Protein AF-A0AAV9U1E9-F1 (afdb_monomer)

Radius of gyration: 16.29 Å; Cα contacts (8 Å, |Δi|>4): 109; chains: 1; bounding box: 41×32×43 Å

Mean predicted aligned error: 5.58 Å

Secondary structure (DSSP, 8-state):
-PPP--------HHHHHHHH-TT--HHHHHHHHHHH-----EETTEEP-GGG-TT--B-EEEEEEEPPSSTTSPPEEEEEEEEGGGTTTSTTB--SHHHHHS---

pLDDT: mean 87.94, std 8.57, range [47.78, 95.06]

Sequence (105 aa):
MQSEIIGNNVILTDALHKALGPSSSEDRILNFIKHNLTWMILSDNEPVDIKSLKTLKIACISTEISLPVCNDQLPERGRDTYHLEATAGKPGGATFDCDLRRPHK

Foldseek 3Di:
DDDDQDDDDDDCQVVLCVVPNNDDDPVVSLVCLLPPPDDFDDDVNHTDQLVVVQLQEDWDKDWDWADDPDPPDDIDTHDIDTDQSSQPPPRRYDDDPCCRVPRDD

InterPro domains:
  IPR041640 Tyrosinase, C-terminal [PF18132] (4-59)

Organism: NCBI:txid3140254

Structure (mmCIF, N/CA/C/O backbone):
data_AF-A0AAV9U1E9-F1
#
_entry.id   AF-A0AAV9U1E9-F1
#
loop_
_atom_site.group_PDB
_atom_site.id
_atom_site.type_symbol
_atom_site.label_atom_id
_atom_site.label_alt_id
_atom_site.label_comp_id
_atom_site.label_asym_id
_atom_site.label_entity_id
_atom_site.label_seq_id
_atom_site.pdbx_PDB_ins_code
_atom_site.Cartn_x
_atom_site.Cartn_y
_atom_site.Cartn_z
_atom_site.occupancy
_atom_site.B_iso_or_equiv
_atom_site.auth_seq_id
_atom_site.auth_comp_id
_atom_site.auth_asym_id
_atom_site.auth_atom_id
_atom_site.pdbx_PDB_model_num
ATOM 1 N N . MET A 1 1 ? -3.800 -18.574 23.102 1.00 47.78 1 MET A N 1
ATOM 2 C CA . MET A 1 1 ? -4.207 -18.282 21.711 1.00 47.78 1 MET A CA 1
ATOM 3 C C . MET A 1 1 ? -3.225 -17.281 21.129 1.00 47.78 1 MET A C 1
ATOM 5 O O . MET A 1 1 ? -3.154 -16.164 21.631 1.00 47.78 1 MET A O 1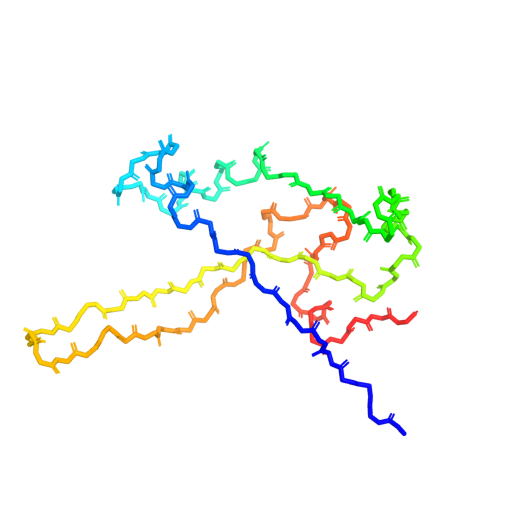
ATOM 9 N N . GLN A 1 2 ? -2.421 -17.687 20.147 1.00 52.53 2 GLN A N 1
ATOM 10 C CA . GLN A 1 2 ? -1.577 -16.763 19.384 1.00 52.53 2 GLN A CA 1
ATOM 11 C C . GLN A 1 2 ? -2.504 -15.953 18.470 1.00 52.53 2 GLN A C 1
ATOM 13 O O . GLN A 1 2 ? -3.345 -16.530 17.792 1.00 52.53 2 GLN A O 1
ATOM 18 N N . SER A 1 3 ? -2.442 -14.624 18.540 1.00 64.06 3 SER A N 1
ATOM 19 C CA . SER A 1 3 ? -3.212 -13.767 17.634 1.00 64.06 3 SER A CA 1
ATOM 20 C C . SER A 1 3 ? -2.479 -13.734 16.294 1.00 64.06 3 SER A C 1
ATOM 22 O O . SER A 1 3 ? -1.332 -13.295 16.251 1.00 64.06 3 SER A O 1
ATOM 24 N N . GLU A 1 4 ? -3.106 -14.247 15.240 1.00 77.00 4 GLU A N 1
ATOM 25 C CA . GLU A 1 4 ? -2.570 -14.218 13.878 1.00 77.00 4 GLU A CA 1
ATOM 26 C C . GLU A 1 4 ? -2.944 -12.892 13.203 1.00 77.00 4 GLU A C 1
ATOM 28 O O . GLU A 1 4 ? -4.075 -12.418 13.334 1.00 77.00 4 GLU A O 1
ATOM 33 N N . ILE A 1 5 ? -1.984 -12.270 12.517 1.00 81.44 5 ILE A N 1
ATOM 34 C CA . ILE A 1 5 ? -2.237 -11.078 11.704 1.00 81.44 5 ILE A CA 1
ATOM 35 C C . ILE A 1 5 ? -2.637 -11.562 10.316 1.00 81.44 5 ILE A C 1
ATOM 37 O O . ILE A 1 5 ? -1.824 -12.152 9.608 1.00 81.44 5 ILE A O 1
ATOM 41 N N . ILE A 1 6 ? -3.882 -11.296 9.932 1.00 85.50 6 ILE A N 1
ATOM 42 C CA . ILE A 1 6 ? -4.377 -11.579 8.586 1.00 85.50 6 ILE A CA 1
ATOM 43 C C . ILE A 1 6 ? -4.075 -10.359 7.716 1.00 85.50 6 ILE A C 1
ATOM 45 O O . ILE A 1 6 ? -4.577 -9.266 7.978 1.00 85.50 6 ILE A O 1
ATOM 49 N N . GLY A 1 7 ? -3.243 -10.547 6.693 1.00 85.69 7 GLY A N 1
ATOM 50 C CA . GLY A 1 7 ? -2.921 -9.525 5.700 1.00 85.69 7 GLY A CA 1
ATOM 51 C C . GLY A 1 7 ? -3.622 -9.795 4.372 1.00 85.69 7 GLY A C 1
ATOM 52 O O . GLY A 1 7 ? -3.759 -10.946 3.962 1.00 85.69 7 GLY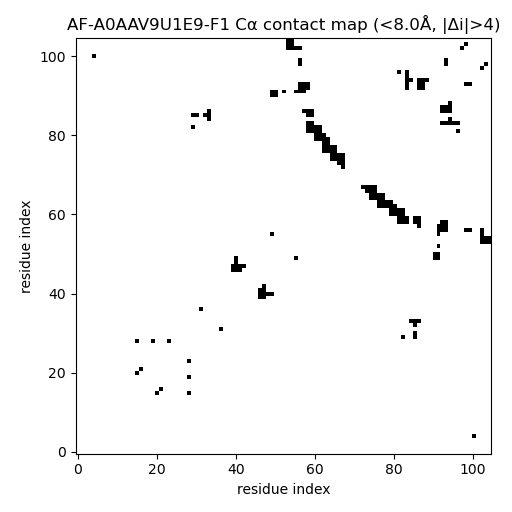 A O 1
ATOM 53 N N . ASN A 1 8 ? -4.041 -8.734 3.685 1.00 89.50 8 ASN A N 1
ATOM 54 C CA . ASN A 1 8 ? -4.536 -8.811 2.315 1.00 89.50 8 ASN A CA 1
ATOM 55 C C . ASN A 1 8 ? -3.995 -7.625 1.508 1.00 89.50 8 ASN A C 1
ATOM 57 O O . ASN A 1 8 ? -3.837 -6.532 2.053 1.00 89.50 8 ASN A O 1
ATOM 61 N N . ASN A 1 9 ? -3.710 -7.847 0.226 1.00 90.44 9 ASN A N 1
ATOM 62 C CA . ASN A 1 9 ? -3.061 -6.873 -0.646 1.00 90.44 9 ASN A CA 1
ATOM 63 C C . ASN A 1 9 ? -3.971 -6.516 -1.820 1.00 90.44 9 ASN A C 1
ATOM 65 O O . ASN A 1 9 ? -4.512 -7.393 -2.490 1.00 90.44 9 ASN A O 1
ATOM 69 N N . VAL A 1 10 ? -4.072 -5.220 -2.112 1.00 92.50 10 VAL A N 1
ATOM 70 C CA . VAL A 1 10 ? -4.702 -4.712 -3.335 1.00 92.50 10 VAL A CA 1
ATOM 71 C C . VAL A 1 10 ? -3.597 -4.234 -4.266 1.00 92.50 10 VAL A C 1
ATOM 73 O O . VAL A 1 10 ? -2.841 -3.326 -3.924 1.00 92.50 10 VAL A O 1
ATOM 76 N N . ILE A 1 11 ? -3.486 -4.855 -5.440 1.00 94.19 11 ILE A N 1
ATOM 77 C CA . ILE A 1 11 ? -2.444 -4.524 -6.414 1.00 94.19 11 ILE A CA 1
ATOM 78 C C . ILE A 1 11 ? -2.857 -3.282 -7.205 1.00 94.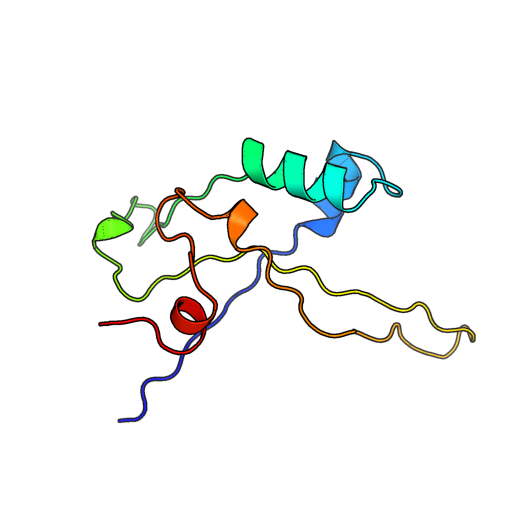19 11 ILE A C 1
ATOM 80 O O . ILE A 1 11 ? -3.898 -3.270 -7.858 1.00 94.19 11 ILE A O 1
ATOM 84 N N . LEU A 1 12 ? -2.026 -2.238 -7.154 1.00 93.50 12 LEU A N 1
ATOM 85 C CA . LEU A 1 12 ? -2.302 -0.948 -7.798 1.00 93.50 12 LEU A CA 1
ATOM 86 C C . LEU A 1 12 ? -1.589 -0.762 -9.146 1.00 93.50 12 LEU A C 1
ATOM 88 O O . LEU A 1 12 ? -1.851 0.230 -9.821 1.00 93.50 12 LEU A O 1
ATOM 92 N N . THR A 1 13 ? -0.708 -1.683 -9.549 1.00 92.44 13 THR A N 1
ATOM 93 C CA . THR A 1 13 ? 0.198 -1.526 -10.702 1.00 92.44 13 THR A CA 1
ATOM 94 C C . THR A 1 13 ? -0.519 -1.085 -11.978 1.00 92.44 13 THR A C 1
ATOM 96 O O . THR A 1 13 ? -0.182 -0.046 -12.541 1.00 92.44 13 THR A O 1
ATOM 99 N N . ASP A 1 14 ? -1.564 -1.801 -12.397 1.00 93.31 14 ASP A N 1
ATOM 100 C CA . ASP A 1 14 ? -2.278 -1.481 -13.640 1.00 93.31 14 ASP A CA 1
ATOM 101 C C . ASP A 1 14 ? -3.041 -0.155 -13.554 1.00 93.31 14 ASP A C 1
ATOM 103 O O . ASP A 1 14 ? -3.071 0.625 -14.510 1.00 93.31 14 ASP A O 1
ATOM 107 N N . ALA A 1 15 ? -3.626 0.138 -12.389 1.00 92.88 15 ALA A N 1
ATOM 108 C CA . ALA A 1 15 ? -4.317 1.400 -12.152 1.00 92.88 15 ALA A CA 1
ATOM 109 C C . ALA A 1 15 ? -3.342 2.588 -12.213 1.00 92.88 15 ALA A C 1
ATOM 111 O O . ALA A 1 15 ? -3.651 3.611 -12.827 1.00 92.88 15 ALA A O 1
ATOM 112 N N . LEU A 1 16 ? -2.147 2.437 -11.638 1.00 94.12 16 LEU A N 1
ATOM 113 C CA . LEU A 1 16 ? -1.087 3.445 -11.673 1.00 94.12 16 LEU A CA 1
ATOM 114 C C . LEU A 1 16 ? -0.517 3.614 -13.082 1.00 94.12 16 LEU A C 1
ATOM 116 O O . LEU A 1 16 ? -0.360 4.748 -13.531 1.00 94.12 16 LEU A O 1
ATOM 120 N N . HIS A 1 17 ? -0.289 2.523 -13.819 1.00 93.81 17 HIS A N 1
ATOM 121 C CA . HIS A 1 17 ? 0.130 2.582 -15.223 1.00 93.81 17 HIS A CA 1
ATOM 122 C C . HIS A 1 17 ? -0.892 3.309 -16.094 1.00 93.81 17 HIS A C 1
ATOM 124 O O . HIS A 1 17 ? -0.514 4.137 -16.921 1.00 93.81 17 HIS A O 1
ATOM 130 N N . LYS A 1 18 ? -2.189 3.059 -15.888 1.00 94.75 18 LYS A N 1
ATOM 131 C CA . LYS A 1 18 ? -3.254 3.756 -16.616 1.00 94.75 18 LYS A CA 1
ATOM 132 C C . LYS A 1 18 ? -3.320 5.247 -16.270 1.00 94.75 18 LYS A C 1
ATOM 134 O O . LYS A 1 18 ? -3.595 6.055 -17.151 1.00 94.75 18 LYS A O 1
ATOM 139 N N . ALA A 1 19 ? -3.091 5.610 -15.008 1.00 93.50 19 ALA A N 1
ATOM 140 C CA . ALA A 1 19 ? -3.190 6.993 -14.542 1.00 93.50 19 ALA A CA 1
ATOM 141 C C . ALA A 1 19 ? -1.947 7.842 -14.861 1.00 93.50 19 ALA A C 1
ATOM 143 O O . ALA A 1 19 ? -2.073 9.031 -15.152 1.00 93.50 19 ALA A O 1
ATOM 144 N N . LEU A 1 20 ? -0.750 7.256 -14.786 1.00 94.62 20 LEU A N 1
ATOM 145 C CA . LEU A 1 20 ? 0.521 7.986 -14.833 1.00 94.62 20 LEU A CA 1
ATOM 146 C C . LEU A 1 20 ? 1.427 7.583 -16.007 1.00 94.62 20 LEU A C 1
ATOM 148 O O . LEU A 1 20 ? 2.357 8.321 -16.337 1.00 94.62 20 LEU A O 1
ATOM 152 N N . GLY A 1 21 ? 1.158 6.445 -16.647 1.00 92.56 21 GLY A N 1
ATOM 153 C CA . GLY A 1 21 ? 2.023 5.819 -17.646 1.00 92.56 21 GLY A CA 1
ATOM 154 C C . GLY A 1 21 ? 3.031 4.824 -17.038 1.00 92.56 21 GLY A C 1
ATOM 155 O O . GLY A 1 21 ? 3.287 4.861 -15.832 1.00 92.56 21 GLY A O 1
ATOM 156 N N . PRO A 1 22 ? 3.631 3.947 -17.866 1.00 85.00 22 PRO A N 1
ATOM 157 C CA . PRO A 1 22 ? 4.442 2.802 -17.422 1.00 85.00 22 PRO A CA 1
ATOM 158 C C . PRO A 1 22 ? 5.842 3.151 -16.888 1.00 85.00 22 PRO A C 1
ATOM 160 O O . PRO A 1 22 ? 6.514 2.291 -16.335 1.00 85.00 22 PRO A O 1
ATOM 163 N N . SER A 1 23 ? 6.309 4.391 -17.056 1.00 83.75 23 SER A N 1
ATOM 164 C CA . SER A 1 23 ? 7.677 4.807 -16.691 1.00 83.75 23 SER A CA 1
ATOM 165 C C . SER A 1 23 ? 7.684 5.998 -15.732 1.00 83.75 23 SER A C 1
ATOM 167 O O . SER A 1 23 ? 8.528 6.887 -15.825 1.00 83.75 23 SER A O 1
ATOM 169 N N . SER A 1 24 ? 6.694 6.058 -14.840 1.00 89.62 24 SER A N 1
ATOM 170 C CA . SER A 1 24 ? 6.633 7.103 -13.816 1.00 89.62 24 SER A CA 1
ATOM 171 C C . SER A 1 24 ? 7.653 6.859 -12.711 1.00 89.62 24 SER A C 1
ATOM 173 O O . SER A 1 24 ? 7.849 5.725 -12.287 1.00 89.62 24 SER A O 1
ATOM 175 N N . SER A 1 25 ? 8.277 7.933 -12.225 1.00 91.06 25 SER A N 1
ATOM 176 C CA . SER A 1 25 ? 9.173 7.858 -11.073 1.00 91.06 25 SER A CA 1
ATOM 177 C C . SER A 1 25 ? 8.419 7.476 -9.799 1.00 91.06 25 SER A C 1
ATOM 179 O O . SER A 1 25 ? 7.234 7.790 -9.647 1.00 91.06 25 SER A O 1
ATOM 181 N N . GLU A 1 26 ? 9.134 6.856 -8.861 1.00 89.31 26 GLU A N 1
ATOM 182 C CA . GLU A 1 26 ? 8.614 6.487 -7.542 1.00 89.31 26 GLU A CA 1
ATOM 183 C C . GLU A 1 26 ? 7.994 7.693 -6.822 1.00 89.31 26 GLU A C 1
ATOM 185 O O . GLU A 1 26 ? 6.827 7.639 -6.446 1.00 89.31 26 GLU A O 1
ATOM 190 N N . ASP A 1 27 ? 8.695 8.830 -6.763 1.00 91.62 27 ASP A N 1
ATOM 191 C CA . ASP A 1 27 ? 8.181 10.063 -6.146 1.00 91.62 27 ASP A CA 1
ATOM 192 C C . ASP A 1 27 ? 6.851 10.527 -6.748 1.00 91.62 27 ASP A C 1
ATOM 194 O O . ASP A 1 27 ? 5.962 11.015 -6.044 1.00 91.62 27 ASP A O 1
ATOM 198 N N . ARG A 1 28 ? 6.690 10.399 -8.070 1.00 93.81 28 ARG A N 1
ATOM 199 C CA . ARG A 1 28 ? 5.450 10.786 -8.751 1.00 93.81 28 ARG A CA 1
ATOM 200 C C . ARG A 1 28 ? 4.321 9.820 -8.405 1.00 93.81 28 ARG A C 1
ATOM 202 O O . ARG A 1 28 ? 3.197 10.268 -8.183 1.00 93.81 28 ARG A O 1
ATOM 209 N N . ILE A 1 29 ? 4.620 8.524 -8.341 1.00 93.88 29 ILE A N 1
ATOM 210 C CA . ILE A 1 29 ? 3.672 7.478 -7.945 1.00 93.88 29 ILE A CA 1
ATOM 211 C C . ILE A 1 29 ? 3.231 7.686 -6.494 1.00 93.88 29 ILE A C 1
ATOM 213 O O . ILE A 1 29 ? 2.032 7.777 -6.234 1.00 93.88 29 ILE A O 1
ATOM 217 N N . LEU A 1 30 ? 4.170 7.839 -5.560 1.00 92.88 30 LEU A N 1
ATOM 218 C CA . LEU A 1 30 ? 3.878 8.041 -4.140 1.00 92.88 30 LEU A CA 1
ATOM 219 C C . LEU A 1 30 ? 3.083 9.324 -3.907 1.00 92.88 30 LEU A C 1
ATOM 221 O O . LEU A 1 30 ? 2.080 9.303 -3.192 1.00 92.88 30 LEU A O 1
ATOM 225 N N . ASN A 1 31 ? 3.444 10.425 -4.574 1.00 93.50 31 ASN A N 1
ATOM 226 C CA . ASN A 1 31 ? 2.655 11.654 -4.513 1.00 93.50 31 ASN A CA 1
ATOM 227 C C . ASN A 1 31 ? 1.242 11.448 -5.061 1.00 93.50 31 ASN A C 1
ATOM 229 O O . ASN A 1 31 ? 0.278 11.898 -4.441 1.00 93.50 31 ASN A O 1
ATOM 233 N N . PHE A 1 32 ? 1.083 10.748 -6.184 1.00 94.19 32 PHE A N 1
ATOM 234 C CA . PHE A 1 32 ? -0.240 10.453 -6.726 1.00 94.19 32 PHE A CA 1
ATOM 235 C C . PHE A 1 32 ? -1.080 9.620 -5.749 1.00 94.19 32 PHE A C 1
ATOM 237 O O . PHE A 1 32 ? -2.219 9.992 -5.463 1.00 94.19 32 PHE A O 1
ATOM 244 N N . ILE A 1 33 ? -0.519 8.549 -5.182 1.00 93.94 33 ILE A N 1
ATOM 245 C CA . ILE A 1 33 ? -1.189 7.695 -4.190 1.00 93.94 33 ILE A CA 1
ATOM 246 C C . ILE A 1 33 ? -1.575 8.512 -2.956 1.00 93.94 33 ILE A C 1
ATOM 248 O O . ILE A 1 33 ? -2.720 8.462 -2.505 1.00 93.94 33 ILE A O 1
ATOM 252 N N . LYS A 1 34 ? -0.656 9.322 -2.425 1.00 91.75 34 LYS A N 1
ATOM 253 C CA . LYS A 1 34 ? -0.908 10.148 -1.240 1.00 91.75 34 LYS A CA 1
ATOM 254 C C . LYS A 1 34 ? -2.128 11.052 -1.422 1.00 91.75 34 LYS A C 1
ATOM 256 O O . LYS A 1 34 ? -2.947 11.132 -0.510 1.00 91.75 34 LYS A O 1
ATOM 261 N N . HIS A 1 35 ? -2.303 11.648 -2.601 1.00 91.06 35 HIS A N 1
ATOM 262 C CA . HIS A 1 35 ? -3.407 12.574 -2.871 1.00 91.06 35 HIS A CA 1
ATOM 263 C C . HIS A 1 35 ? -4.705 11.899 -3.337 1.00 91.06 35 HIS A C 1
ATOM 265 O O . HIS A 1 35 ? -5.777 12.427 -3.063 1.00 91.06 35 HIS A O 1
ATOM 271 N N . ASN A 1 36 ? -4.632 10.749 -4.015 1.00 92.69 36 ASN A N 1
ATOM 272 C CA . ASN A 1 36 ? -5.801 10.148 -4.674 1.00 92.69 36 ASN A CA 1
ATOM 273 C C . ASN A 1 36 ? -6.313 8.869 -4.002 1.00 92.69 36 ASN A C 1
ATOM 275 O O . ASN A 1 36 ? -7.459 8.487 -4.220 1.00 92.69 36 ASN A O 1
ATOM 279 N N . LEU A 1 37 ? -5.493 8.190 -3.194 1.00 90.88 37 LEU A N 1
ATOM 280 C CA . LEU A 1 37 ? -5.892 6.931 -2.572 1.00 90.88 37 LEU A CA 1
ATOM 281 C C . LEU A 1 37 ? -6.904 7.181 -1.449 1.00 90.88 37 LEU A C 1
ATOM 283 O O . LEU A 1 37 ? -6.587 7.838 -0.452 1.00 90.88 37 LEU A O 1
ATOM 287 N N . THR A 1 38 ? -8.088 6.599 -1.596 1.00 90.81 38 THR A N 1
ATOM 288 C CA . THR A 1 38 ? -9.150 6.543 -0.589 1.00 90.81 38 THR A CA 1
ATOM 289 C C . THR A 1 38 ? -9.641 5.104 -0.455 1.00 90.81 38 THR A C 1
ATOM 291 O O . THR A 1 38 ? -9.461 4.286 -1.357 1.00 90.81 38 THR A O 1
ATOM 294 N N . TRP A 1 39 ? -10.231 4.770 0.689 1.00 91.75 39 TRP A N 1
ATOM 295 C CA . TRP A 1 39 ? -10.803 3.450 0.937 1.00 91.75 39 TRP A CA 1
ATOM 296 C C . TRP A 1 39 ? -11.977 3.549 1.905 1.00 91.75 39 TRP A C 1
ATOM 298 O O . TRP A 1 39 ? -12.119 4.520 2.651 1.00 91.75 39 TRP A O 1
ATOM 308 N N . MET A 1 40 ? -12.799 2.507 1.899 1.00 92.00 40 MET A N 1
ATOM 309 C CA . MET A 1 40 ? -13.932 2.330 2.794 1.00 92.00 40 MET A CA 1
ATOM 310 C C . MET A 1 40 ? -13.992 0.862 3.205 1.00 92.00 40 MET A C 1
ATOM 312 O O . MET A 1 40 ? -13.686 -0.018 2.402 1.00 92.00 40 MET A O 1
ATOM 316 N N . ILE A 1 41 ? -14.369 0.606 4.456 1.00 90.75 41 ILE A N 1
ATOM 317 C CA . ILE A 1 41 ? -14.553 -0.748 4.976 1.00 90.75 41 ILE A CA 1
ATOM 318 C C . ILE A 1 41 ? -16.041 -1.043 4.985 1.00 90.75 41 ILE A C 1
ATOM 320 O O . ILE A 1 41 ? -16.822 -0.240 5.494 1.00 90.75 41 ILE A O 1
ATOM 324 N N . LEU A 1 42 ? -16.412 -2.180 4.409 1.00 91.94 42 LEU A N 1
ATOM 325 C CA . LEU A 1 42 ? -17.790 -2.640 4.323 1.00 91.94 42 LEU A CA 1
ATOM 326 C C . LEU A 1 42 ? -17.941 -3.960 5.085 1.00 91.94 42 LEU A C 1
ATOM 328 O O . LEU A 1 42 ? -17.070 -4.826 4.989 1.00 91.94 42 LEU A O 1
ATOM 332 N N . SER A 1 43 ? -19.052 -4.121 5.799 1.00 92.31 43 SER A N 1
ATOM 333 C CA . SER A 1 43 ? -19.543 -5.402 6.320 1.00 92.31 43 SER A CA 1
ATOM 334 C C . SER A 1 43 ? -20.955 -5.578 5.798 1.00 92.31 43 SER A C 1
ATOM 336 O O . SER A 1 43 ? -21.779 -4.694 5.996 1.00 92.31 43 SER A O 1
ATOM 338 N N . ASP A 1 44 ? -21.226 -6.675 5.094 1.00 94.12 44 ASP A N 1
ATOM 339 C CA . ASP A 1 44 ? -22.548 -6.935 4.506 1.00 94.12 44 ASP A CA 1
ATOM 340 C C . ASP A 1 44 ? -23.068 -5.772 3.633 1.00 94.12 44 ASP A C 1
ATOM 342 O O . ASP A 1 44 ? -24.249 -5.442 3.640 1.00 94.12 44 ASP A O 1
ATOM 346 N N . ASN A 1 45 ? -22.158 -5.151 2.868 1.00 93.00 45 ASN A N 1
ATOM 347 C CA . ASN A 1 45 ? -22.362 -3.944 2.047 1.00 93.00 45 ASN A CA 1
ATOM 348 C C . ASN A 1 45 ? -22.654 -2.641 2.808 1.00 93.00 45 ASN A C 1
ATOM 350 O O . ASN A 1 45 ? -22.820 -1.603 2.169 1.00 93.00 45 ASN A O 1
ATOM 354 N N . GLU A 1 46 ? -22.624 -2.653 4.137 1.00 95.06 46 GLU A N 1
ATOM 355 C CA . GLU A 1 46 ? -22.804 -1.459 4.958 1.00 95.06 46 GLU A CA 1
ATOM 356 C C . GLU A 1 46 ? -21.454 -0.876 5.411 1.00 95.06 46 GLU A C 1
ATOM 358 O O . GLU A 1 46 ? -20.550 -1.631 5.795 1.00 95.06 46 GLU A O 1
ATOM 363 N N . PRO A 1 47 ? -21.276 0.460 5.390 1.00 93.56 47 PRO A N 1
ATOM 364 C CA . PRO A 1 47 ? -20.065 1.103 5.885 1.00 93.56 47 PRO A CA 1
ATOM 365 C C . PRO A 1 47 ? -19.811 0.821 7.365 1.00 93.56 47 PRO A C 1
ATOM 367 O O . PRO A 1 47 ? -20.658 1.058 8.224 1.00 93.56 47 PRO A O 1
ATOM 370 N N . VAL A 1 48 ? -18.592 0.384 7.673 1.00 93.31 48 VAL A N 1
ATOM 371 C CA . VAL A 1 48 ? -18.113 0.199 9.045 1.00 93.31 48 VAL A CA 1
ATOM 372 C C . VAL A 1 48 ? -17.282 1.409 9.458 1.00 93.31 48 VAL A C 1
ATOM 374 O O . VAL A 1 48 ? -16.398 1.851 8.718 1.00 93.31 48 VAL A O 1
ATOM 377 N N . ASP A 1 49 ? -17.511 1.923 10.671 1.00 90.06 49 ASP A N 1
ATOM 378 C CA . ASP A 1 49 ? -16.634 2.945 11.242 1.00 90.06 49 ASP A CA 1
ATOM 379 C C . ASP A 1 49 ? -15.256 2.348 11.535 1.00 90.06 49 ASP A C 1
ATOM 381 O O . ASP A 1 49 ? -15.037 1.638 12.517 1.00 90.06 49 ASP A O 1
ATOM 385 N N . ILE A 1 50 ? -14.294 2.686 10.688 1.00 89.00 50 ILE A N 1
ATOM 386 C CA . ILE A 1 50 ? -12.906 2.248 10.794 1.00 89.00 50 ILE A CA 1
ATOM 387 C C . ILE A 1 50 ? -12.231 2.664 12.107 1.00 89.00 50 ILE A C 1
ATOM 389 O O . ILE A 1 50 ? -11.300 1.992 12.541 1.00 89.00 50 ILE A O 1
ATOM 393 N N . LYS A 1 51 ? -12.704 3.718 12.788 1.00 85.00 51 LYS A N 1
ATOM 394 C CA . LYS A 1 51 ? -12.175 4.107 14.108 1.00 85.00 51 LYS A CA 1
ATOM 395 C C . LYS A 1 51 ? -12.496 3.075 15.187 1.00 85.00 51 LYS A C 1
ATOM 397 O O . LYS A 1 51 ? -11.766 2.984 16.172 1.00 85.00 51 LYS A O 1
ATOM 402 N N . SER A 1 52 ? -13.556 2.288 15.000 1.00 87.06 52 SER A N 1
ATOM 403 C CA . SER A 1 52 ? -13.898 1.174 15.890 1.00 87.06 52 SER A CA 1
ATOM 404 C C . SER A 1 52 ? -12.979 -0.043 15.696 1.00 87.06 52 SER A C 1
ATOM 406 O O . SER A 1 52 ? -12.807 -0.845 16.614 1.00 87.06 52 SER A O 1
ATOM 408 N N . LEU A 1 53 ? -12.317 -0.148 14.536 1.00 88.62 53 LEU A N 1
ATOM 409 C CA . LEU A 1 53 ? -11.437 -1.255 14.158 1.00 88.62 53 LEU A CA 1
ATOM 410 C C . LEU A 1 53 ? -9.990 -0.993 14.594 1.00 88.62 53 LEU A C 1
ATOM 412 O O . LEU A 1 53 ? -9.110 -0.725 13.780 1.00 88.62 53 LEU A O 1
ATOM 416 N N . LYS A 1 54 ? -9.724 -1.096 15.899 1.00 84.00 54 LYS A N 1
ATOM 417 C CA . LYS A 1 54 ? -8.409 -0.778 16.498 1.00 84.00 54 LYS A CA 1
ATOM 418 C C . LYS A 1 54 ? -7.232 -1.560 15.906 1.00 84.00 54 LYS A C 1
ATOM 420 O O . LYS A 1 54 ? -6.112 -1.052 15.858 1.00 84.00 54 LYS A O 1
ATOM 425 N N . THR A 1 55 ? -7.493 -2.780 15.442 1.00 88.56 55 THR A N 1
ATOM 426 C CA . THR A 1 55 ? -6.474 -3.684 14.905 1.00 88.56 55 THR A CA 1
ATOM 427 C C . THR A 1 55 ? -6.274 -3.571 13.397 1.00 88.56 55 THR A C 1
ATOM 429 O O . THR A 1 55 ? -5.288 -4.101 12.887 1.00 88.56 55 THR A O 1
ATOM 432 N N . LEU A 1 56 ? -7.174 -2.896 12.673 1.00 89.94 56 LEU A N 1
ATOM 433 C CA . LEU A 1 56 ? -7.034 -2.715 11.233 1.00 89.94 56 LEU A CA 1
ATOM 434 C C . LEU A 1 56 ? -5.981 -1.643 10.953 1.00 89.94 56 LEU A C 1
ATOM 436 O O . LEU A 1 56 ? -6.091 -0.510 11.427 1.00 89.94 56 LEU A O 1
ATOM 440 N N . LYS A 1 57 ? -4.975 -2.004 10.156 1.00 91.88 57 LYS A N 1
ATOM 441 C CA . LYS A 1 57 ? -3.908 -1.105 9.720 1.00 91.88 57 LYS A CA 1
ATOM 442 C C . LYS A 1 57 ? -3.699 -1.237 8.221 1.00 91.88 57 LYS A C 1
ATOM 444 O O . LYS A 1 57 ? -3.569 -2.343 7.706 1.00 91.88 57 LYS A O 1
ATOM 449 N N . ILE A 1 58 ? -3.675 -0.100 7.536 1.00 92.75 58 ILE A N 1
ATOM 450 C CA . ILE A 1 58 ? -3.525 -0.005 6.084 1.00 92.75 58 ILE A CA 1
ATOM 451 C C . ILE A 1 58 ? -2.202 0.691 5.792 1.00 92.75 58 ILE A C 1
ATOM 453 O O . ILE A 1 58 ? -1.946 1.772 6.317 1.00 92.75 58 ILE A O 1
ATOM 457 N N . ALA A 1 59 ? -1.375 0.079 4.953 1.00 93.56 59 ALA A N 1
ATOM 458 C CA . ALA A 1 59 ? -0.113 0.644 4.495 1.00 93.56 59 ALA A CA 1
ATOM 459 C C . ALA A 1 59 ? -0.018 0.558 2.973 1.00 93.56 59 ALA A C 1
ATOM 461 O O . ALA A 1 59 ? -0.591 -0.337 2.351 1.00 93.56 59 ALA A O 1
ATOM 462 N N . CYS A 1 60 ? 0.725 1.491 2.384 1.00 93.88 60 CYS A N 1
ATOM 463 C CA . CYS A 1 60 ? 1.164 1.381 1.002 1.00 93.88 60 CYS A CA 1
ATOM 464 C C . CYS A 1 60 ? 2.506 0.651 0.982 1.00 93.88 60 CYS A C 1
ATOM 466 O O . CYS A 1 60 ? 3.401 0.983 1.756 1.00 93.88 60 CYS A O 1
ATOM 468 N N . ILE A 1 61 ? 2.638 -0.343 0.110 1.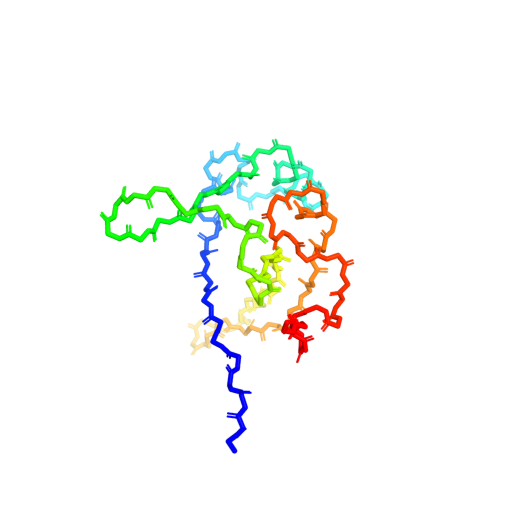00 93.50 61 ILE A N 1
ATOM 469 C CA . ILE A 1 61 ? 3.840 -1.166 0.000 1.00 93.50 61 ILE A CA 1
ATOM 470 C C . ILE A 1 61 ? 4.261 -1.162 -1.462 1.00 93.50 61 ILE A C 1
ATOM 472 O O . ILE A 1 61 ? 3.422 -1.353 -2.344 1.00 93.50 61 ILE A O 1
ATOM 476 N N . SER A 1 62 ? 5.547 -0.956 -1.720 1.00 93.44 62 SER A N 1
ATOM 477 C CA . SER A 1 62 ? 6.139 -1.253 -3.020 1.00 93.44 62 SER A CA 1
ATOM 478 C C . SER A 1 62 ? 7.071 -2.444 -2.899 1.00 93.44 62 SER A C 1
ATOM 480 O O . SER A 1 62 ? 7.781 -2.595 -1.905 1.00 93.44 62 SER A O 1
ATOM 482 N N . THR A 1 63 ? 7.120 -3.249 -3.949 1.00 92.69 63 THR A N 1
ATOM 483 C CA . THR A 1 63 ? 8.117 -4.302 -4.089 1.00 92.69 63 THR A CA 1
ATOM 484 C C . THR A 1 63 ? 8.825 -4.099 -5.413 1.00 92.69 63 THR A C 1
ATOM 486 O O . THR A 1 63 ? 8.174 -4.019 -6.455 1.00 92.69 63 THR A O 1
ATOM 489 N N . GLU A 1 64 ? 10.149 -4.011 -5.377 1.00 90.50 64 GLU A N 1
ATOM 490 C CA . GLU A 1 64 ? 10.947 -4.013 -6.599 1.00 90.50 64 GLU A CA 1
ATOM 491 C C . GLU A 1 64 ? 10.871 -5.397 -7.253 1.00 90.50 64 GLU A C 1
ATOM 493 O O . GLU A 1 64 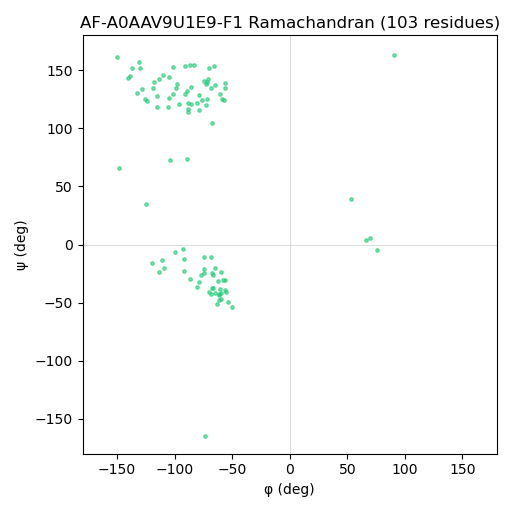? 10.968 -6.421 -6.571 1.00 90.50 64 GLU A O 1
ATOM 498 N N . ILE A 1 65 ? 10.668 -5.428 -8.570 1.00 90.69 65 ILE A N 1
ATOM 499 C CA . ILE A 1 65 ? 10.663 -6.658 -9.361 1.00 90.69 65 ILE A CA 1
ATOM 500 C C . ILE A 1 65 ? 11.840 -6.598 -10.326 1.00 90.69 65 ILE A C 1
ATOM 502 O O . ILE A 1 65 ? 11.885 -5.731 -11.200 1.00 90.69 65 ILE A O 1
ATOM 506 N N . SER A 1 66 ? 12.764 -7.542 -10.188 1.00 90.62 66 SER A N 1
ATOM 507 C CA . SER A 1 66 ? 13.901 -7.677 -11.092 1.00 90.62 66 SER A CA 1
ATOM 508 C C . SER A 1 66 ? 13.506 -8.560 -12.267 1.00 90.62 66 SER A C 1
ATOM 510 O O . SER A 1 66 ? 13.094 -9.710 -12.088 1.00 90.62 66 SER A O 1
ATOM 512 N N . LEU A 1 67 ? 13.621 -8.021 -13.482 1.00 88.19 67 LEU A N 1
ATOM 513 C CA . LEU A 1 67 ? 13.417 -8.809 -14.692 1.00 88.19 67 LEU A CA 1
ATOM 514 C C . LEU A 1 67 ? 14.607 -9.755 -14.901 1.00 88.19 67 LEU A C 1
ATOM 516 O O . LEU A 1 67 ? 15.755 -9.348 -14.701 1.00 88.19 67 LEU A O 1
ATOM 520 N N . PRO A 1 68 ? 14.351 -11.006 -15.304 1.00 87.44 68 PRO A N 1
ATOM 521 C CA . PRO A 1 68 ? 15.410 -11.971 -15.517 1.00 87.44 68 PRO A CA 1
ATOM 522 C C . PRO A 1 68 ? 16.242 -11.604 -16.748 1.00 87.44 68 PRO A C 1
ATOM 524 O O . PRO A 1 68 ? 15.749 -11.008 -17.706 1.00 87.44 68 PRO A O 1
ATOM 527 N N . VAL A 1 69 ? 17.514 -12.005 -16.736 1.00 85.25 69 VAL A N 1
ATOM 528 C CA . VAL A 1 69 ? 18.430 -11.808 -17.873 1.00 85.25 69 VAL A CA 1
ATOM 529 C C . VAL A 1 69 ? 18.150 -12.822 -18.992 1.00 85.25 69 VAL A C 1
ATOM 531 O O . VAL A 1 69 ? 18.412 -12.543 -20.161 1.00 85.25 69 VAL A O 1
ATOM 534 N N . CYS A 1 70 ? 17.587 -13.984 -18.646 1.00 86.62 70 CYS A N 1
ATOM 535 C CA . CYS A 1 70 ? 17.241 -15.057 -19.575 1.00 86.62 70 CYS A CA 1
ATOM 536 C C . CYS A 1 70 ? 15.717 -15.255 -19.656 1.00 86.62 70 CYS A C 1
ATOM 538 O O . CYS A 1 70 ? 15.014 -15.187 -18.651 1.00 86.62 70 CYS A O 1
ATOM 540 N N . ASN A 1 71 ? 15.204 -15.546 -20.857 1.00 79.88 71 ASN A N 1
ATOM 541 C CA . ASN A 1 71 ? 13.762 -15.689 -21.122 1.00 79.88 71 ASN A CA 1
ATOM 542 C C . ASN A 1 71 ? 13.107 -16.924 -20.468 1.00 79.88 71 ASN A C 1
ATOM 544 O O . ASN A 1 71 ? 11.887 -17.059 -20.509 1.00 79.88 71 ASN A O 1
ATOM 548 N N . ASP A 1 72 ? 13.899 -17.846 -19.925 1.00 88.38 72 ASP A N 1
ATOM 549 C CA . ASP A 1 72 ? 13.459 -19.073 -19.253 1.00 88.38 72 ASP A CA 1
ATOM 550 C C . ASP A 1 72 ? 13.302 -18.913 -17.732 1.00 88.38 72 ASP A C 1
ATOM 552 O O . ASP A 1 72 ? 12.849 -19.835 -17.053 1.00 88.38 72 ASP A O 1
ATOM 556 N N . GLN A 1 73 ? 13.647 -17.747 -17.190 1.00 87.06 73 GLN A N 1
ATOM 557 C CA . GLN A 1 73 ? 13.536 -17.442 -15.769 1.00 87.06 73 GLN A CA 1
ATOM 558 C C . GLN A 1 73 ? 12.295 -16.589 -15.488 1.00 87.06 73 GLN A C 1
ATOM 560 O O . GLN A 1 73 ? 11.807 -15.849 -16.342 1.00 87.06 73 GLN A O 1
ATOM 565 N N . LEU A 1 74 ? 11.763 -16.707 -14.273 1.00 90.06 74 LEU A N 1
ATOM 566 C CA . LEU A 1 74 ? 10.672 -15.858 -13.798 1.00 90.06 74 LEU A CA 1
ATOM 567 C C . LEU A 1 74 ? 11.237 -14.567 -13.184 1.00 90.06 74 LEU A C 1
ATOM 569 O O . LEU A 1 74 ? 12.363 -14.583 -12.687 1.00 90.06 74 LEU A O 1
ATOM 573 N N . PRO A 1 75 ? 10.468 -13.464 -13.170 1.00 90.19 75 PRO A N 1
ATOM 574 C CA . PRO A 1 75 ? 10.850 -12.263 -12.439 1.00 90.19 75 PRO A CA 1
ATOM 575 C C . PRO A 1 75 ? 11.091 -12.548 -10.958 1.00 90.19 75 PRO A C 1
ATOM 577 O O . PRO A 1 75 ? 10.323 -13.270 -10.315 1.00 90.19 75 PRO A O 1
ATOM 580 N N . GLU A 1 76 ? 12.137 -11.940 -10.410 1.00 92.69 76 GLU A N 1
ATOM 581 C CA . GLU A 1 76 ? 12.466 -12.068 -8.997 1.00 92.69 76 GLU A CA 1
ATOM 582 C C . GLU 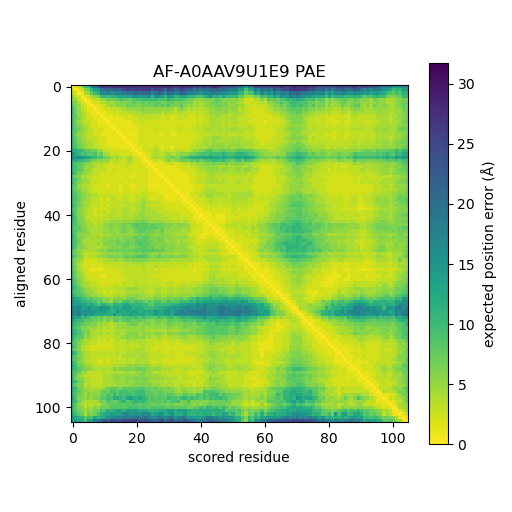A 1 76 ? 11.797 -10.955 -8.196 1.00 92.69 76 GLU A C 1
ATOM 584 O O . GLU A 1 76 ? 11.900 -9.768 -8.516 1.00 92.69 76 GLU A O 1
ATOM 589 N N . ARG A 1 77 ? 11.104 -11.348 -7.126 1.00 92.12 77 ARG A N 1
ATOM 590 C CA . ARG A 1 77 ? 10.477 -10.414 -6.195 1.00 92.12 77 ARG A CA 1
ATOM 591 C C . ARG A 1 77 ? 11.491 -9.975 -5.142 1.00 92.12 77 ARG A C 1
ATOM 593 O O . ARG A 1 77 ? 11.999 -10.804 -4.388 1.00 92.12 77 ARG A O 1
ATOM 600 N N . GLY A 1 78 ? 11.734 -8.672 -5.068 1.00 91.38 78 GLY A N 1
ATOM 601 C CA . GLY A 1 78 ? 12.565 -8.044 -4.050 1.00 91.38 78 GLY A CA 1
ATOM 602 C C . GLY A 1 78 ? 11.907 -7.982 -2.668 1.00 91.38 78 GLY A C 1
ATOM 603 O O . GLY A 1 78 ? 10.923 -8.665 -2.364 1.00 91.38 78 GLY A O 1
ATOM 604 N N . ARG A 1 79 ? 12.480 -7.144 -1.798 1.00 91.75 79 ARG A N 1
ATOM 605 C CA . ARG A 1 79 ? 11.929 -6.869 -0.464 1.00 91.75 79 ARG A CA 1
ATOM 606 C C . ARG A 1 79 ? 10.841 -5.805 -0.530 1.00 91.75 79 ARG A C 1
ATOM 608 O O . ARG A 1 79 ? 10.847 -4.947 -1.406 1.00 91.75 79 ARG A O 1
ATOM 615 N N . ASP A 1 80 ? 9.948 -5.869 0.447 1.00 91.12 80 ASP A N 1
ATOM 616 C CA . ASP A 1 80 ? 8.882 -4.892 0.614 1.00 91.12 80 ASP A CA 1
ATOM 617 C C . ASP A 1 80 ? 9.406 -3.620 1.271 1.00 91.12 80 ASP A C 1
ATOM 619 O O . ASP A 1 80 ? 10.026 -3.668 2.338 1.00 91.12 80 ASP A O 1
ATOM 623 N N . THR A 1 81 ? 9.102 -2.491 0.641 1.00 92.38 81 THR A N 1
ATOM 624 C CA . THR A 1 81 ? 9.305 -1.149 1.182 1.00 92.38 81 THR A CA 1
ATOM 625 C C . THR A 1 81 ? 7.953 -0.595 1.606 1.00 92.38 81 THR A C 1
ATOM 627 O O . THR A 1 81 ? 7.003 -0.582 0.822 1.00 92.38 81 THR A O 1
ATOM 630 N N . TYR A 1 82 ? 7.861 -0.155 2.859 1.00 91.94 82 TYR A N 1
ATOM 631 C CA . TYR A 1 82 ? 6.637 0.382 3.446 1.00 91.94 82 TYR A CA 1
ATOM 632 C C . TYR A 1 82 ? 6.638 1.909 3.358 1.00 91.94 82 TYR A C 1
ATOM 634 O O . TYR A 1 82 ? 7.501 2.567 3.931 1.00 91.94 82 TYR A O 1
ATOM 642 N N . HIS A 1 83 ? 5.631 2.454 2.679 1.00 93.25 83 HIS A N 1
ATOM 643 C CA . HIS A 1 83 ? 5.432 3.886 2.440 1.00 93.25 83 HIS A CA 1
ATOM 644 C C . HIS A 1 83 ? 4.327 4.412 3.355 1.00 93.25 83 HIS A C 1
ATOM 646 O O . HIS A 1 83 ? 3.184 4.637 2.939 1.00 93.25 83 HIS A O 1
ATOM 652 N N . LEU A 1 84 ? 4.636 4.524 4.648 1.00 91.81 84 LEU A N 1
ATOM 653 C CA . LEU A 1 84 ? 3.660 4.874 5.690 1.00 91.81 84 LEU A CA 1
ATOM 654 C C . LEU A 1 84 ? 3.068 6.274 5.474 1.00 91.81 84 LEU A C 1
ATOM 656 O O . LEU A 1 84 ? 1.896 6.518 5.759 1.00 91.81 84 LEU A O 1
ATOM 660 N N . GLU A 1 85 ? 3.838 7.192 4.902 1.00 91.19 85 GLU A N 1
ATOM 661 C CA . GLU A 1 85 ? 3.434 8.556 4.564 1.00 91.19 85 GLU A CA 1
ATOM 662 C C . GLU A 1 85 ? 2.335 8.639 3.496 1.00 91.19 85 GLU A C 1
ATOM 664 O O . GLU A 1 85 ? 1.636 9.654 3.419 1.00 91.19 85 GLU A O 1
ATOM 669 N N . ALA A 1 86 ? 2.145 7.587 2.693 1.00 91.38 86 ALA A N 1
ATOM 670 C CA . ALA A 1 86 ? 1.064 7.512 1.709 1.00 91.38 86 ALA A CA 1
ATOM 671 C C . ALA A 1 86 ? -0.308 7.253 2.364 1.00 91.38 86 ALA A C 1
ATOM 673 O O . ALA A 1 86 ? -1.356 7.614 1.809 1.00 91.38 86 ALA A O 1
ATOM 674 N N . THR A 1 87 ? -0.300 6.644 3.554 1.00 91.56 87 THR A N 1
ATOM 675 C CA . THR A 1 87 ? -1.488 6.305 4.352 1.00 91.56 87 THR A CA 1
ATOM 676 C C . THR A 1 87 ? -1.615 7.130 5.632 1.00 91.56 87 THR A C 1
ATOM 678 O O . THR A 1 87 ? -2.683 7.141 6.243 1.00 91.56 87 THR A O 1
ATOM 681 N N . ALA A 1 88 ? -0.566 7.846 6.035 1.00 88.00 88 ALA A N 1
ATOM 682 C CA . ALA A 1 88 ? -0.556 8.679 7.229 1.00 88.00 88 ALA A CA 1
ATOM 683 C C . ALA A 1 88 ? -1.682 9.727 7.210 1.00 88.00 88 ALA A C 1
ATOM 685 O O . ALA A 1 88 ? -1.929 10.397 6.207 1.00 88.00 88 ALA A O 1
ATOM 686 N N . GLY A 1 89 ? -2.382 9.861 8.340 1.00 86.69 89 GLY A N 1
ATOM 687 C CA . GLY A 1 89 ? -3.516 10.780 8.494 1.00 86.69 89 GLY A CA 1
ATOM 688 C C . GLY A 1 89 ? -4.821 10.313 7.837 1.00 86.69 89 GLY A C 1
ATOM 689 O O . GLY A 1 89 ? -5.850 10.962 8.022 1.00 86.69 89 GLY A O 1
ATOM 690 N N . LYS A 1 90 ? -4.815 9.185 7.114 1.00 90.12 90 LYS A N 1
ATOM 691 C CA . LYS A 1 90 ? -6.026 8.576 6.550 1.00 90.12 90 LYS A CA 1
ATOM 692 C C . LYS A 1 90 ? -6.639 7.568 7.531 1.00 90.12 90 LYS A C 1
ATOM 694 O O . LYS A 1 90 ? -5.923 7.002 8.362 1.00 90.12 90 LYS A O 1
ATOM 699 N N . PRO A 1 91 ? -7.958 7.320 7.466 1.00 89.69 91 PRO A N 1
ATOM 700 C CA . PRO A 1 91 ? -8.626 6.443 8.422 1.00 89.69 91 PRO A CA 1
ATOM 701 C C . PRO A 1 91 ? -8.041 5.020 8.411 1.00 89.69 91 PRO A C 1
ATOM 703 O O . PRO A 1 91 ? -7.966 4.400 7.359 1.00 89.69 91 PRO A O 1
ATOM 706 N N . GLY A 1 92 ? -7.601 4.500 9.562 1.00 88.00 92 GLY A N 1
ATOM 707 C CA . GLY A 1 92 ? -6.959 3.176 9.658 1.00 88.00 92 GLY A CA 1
ATOM 708 C C . GLY A 1 92 ? -5.565 3.075 9.020 1.00 88.00 92 GLY A C 1
ATOM 709 O O . GLY A 1 92 ? -4.996 1.986 8.975 1.00 88.00 92 GLY A O 1
ATOM 710 N N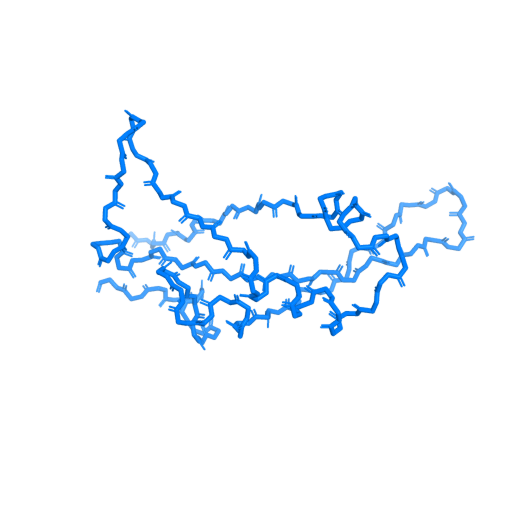 . GLY A 1 93 ? -4.994 4.183 8.539 1.00 90.75 93 GLY A N 1
ATOM 711 C CA . GLY A 1 93 ? -3.634 4.218 8.013 1.00 90.75 93 GLY A CA 1
ATOM 712 C C . GLY A 1 93 ? -2.600 3.919 9.099 1.00 90.75 93 GLY A C 1
ATOM 713 O O . GLY A 1 93 ? -2.704 4.415 10.224 1.00 90.75 93 GLY A O 1
ATOM 714 N N . ALA A 1 94 ? -1.604 3.102 8.770 1.00 89.00 94 ALA A N 1
ATOM 715 C CA . ALA A 1 94 ? -0.458 2.877 9.635 1.00 89.00 94 ALA A CA 1
ATOM 716 C C . ALA A 1 94 ? 0.428 4.126 9.668 1.00 89.00 94 ALA A C 1
ATOM 718 O O . ALA A 1 94 ? 0.613 4.804 8.655 1.00 89.00 94 ALA A O 1
ATOM 719 N N . THR A 1 95 ? 0.973 4.413 10.846 1.00 83.94 95 THR A N 1
ATOM 720 C CA . THR A 1 95 ? 1.879 5.548 11.075 1.00 83.94 95 THR A CA 1
ATOM 721 C C . THR A 1 95 ? 3.289 5.101 11.423 1.00 83.94 95 THR A C 1
ATOM 723 O O . THR A 1 95 ? 4.238 5.840 11.184 1.00 83.94 95 THR A O 1
ATOM 726 N N . PHE A 1 96 ? 3.431 3.879 11.940 1.00 83.38 96 PHE A N 1
ATOM 727 C CA . PHE A 1 96 ? 4.706 3.278 12.309 1.00 83.38 96 PHE A CA 1
ATOM 728 C C . PHE A 1 96 ? 4.762 1.815 11.861 1.00 83.38 96 PHE A C 1
ATOM 730 O O . PHE A 1 96 ? 3.749 1.119 11.863 1.00 83.38 96 PHE A O 1
ATOM 737 N N . ASP A 1 97 ? 5.959 1.296 11.584 1.00 80.12 97 ASP A N 1
ATOM 738 C CA . ASP A 1 97 ? 6.147 -0.123 11.235 1.00 80.12 97 ASP A CA 1
ATOM 739 C C . ASP A 1 97 ? 5.638 -1.084 12.321 1.00 80.12 97 ASP A C 1
ATOM 741 O O . ASP A 1 97 ? 5.196 -2.202 12.040 1.00 80.12 97 ASP A O 1
ATOM 745 N N . CYS A 1 98 ? 5.693 -0.663 13.588 1.00 80.75 98 CYS A N 1
ATOM 746 C CA . CYS A 1 98 ? 5.201 -1.466 14.701 1.00 80.75 98 CYS A CA 1
ATOM 747 C C . CYS A 1 98 ? 3.677 -1.653 14.670 1.00 80.75 98 CYS A C 1
ATOM 749 O O . CYS A 1 98 ? 3.211 -2.692 15.144 1.00 80.75 98 CYS A O 1
ATOM 751 N N . ASP A 1 99 ? 2.922 -0.731 14.055 1.00 77.75 99 ASP A N 1
ATOM 752 C CA . ASP A 1 99 ? 1.469 -0.849 13.885 1.00 77.75 99 ASP A CA 1
ATOM 753 C C . ASP A 1 99 ? 1.113 -2.094 13.064 1.00 77.75 99 ASP A C 1
ATOM 755 O O . ASP A 1 99 ? 0.144 -2.787 13.364 1.00 77.75 99 ASP A O 1
ATOM 759 N N . LEU A 1 100 ? 1.925 -2.399 12.050 1.00 81.25 100 LEU A N 1
ATOM 760 C CA . LEU A 1 100 ? 1.697 -3.497 11.109 1.00 81.25 100 LEU A CA 1
ATOM 761 C C . LEU A 1 100 ? 2.081 -4.856 11.695 1.00 81.25 100 LEU A C 1
ATOM 763 O O . LEU A 1 100 ? 1.470 -5.872 11.380 1.00 81.25 100 LEU A O 1
ATOM 767 N N . ARG A 1 101 ? 3.099 -4.883 12.561 1.00 77.81 101 ARG A N 1
ATOM 768 C CA . ARG A 1 101 ? 3.626 -6.122 13.159 1.00 77.81 101 ARG A CA 1
ATOM 769 C C . ARG A 1 101 ? 2.966 -6.477 14.485 1.00 77.81 101 ARG A C 1
ATOM 771 O O . ARG A 1 101 ? 3.048 -7.626 14.916 1.00 77.81 101 ARG A O 1
ATOM 778 N N . ARG A 1 102 ? 2.392 -5.490 15.178 1.00 75.50 102 ARG A N 1
ATOM 779 C CA . ARG A 1 102 ? 1.744 -5.633 16.490 1.00 75.50 102 ARG A CA 1
ATOM 780 C C . ARG A 1 102 ? 0.588 -4.636 16.626 1.00 75.50 102 ARG A C 1
ATOM 782 O O . ARG A 1 102 ? 0.663 -3.742 17.476 1.00 75.50 102 ARG A O 1
ATOM 789 N N . PRO A 1 103 ? -0.485 -4.781 15.833 1.00 66.06 103 PRO A N 1
ATOM 790 C CA . PRO A 1 103 ? -1.644 -3.910 15.959 1.00 66.06 103 PRO A CA 1
ATOM 791 C C . PRO A 1 103 ? -2.183 -3.981 17.394 1.00 66.06 103 PRO A C 1
ATOM 793 O O . P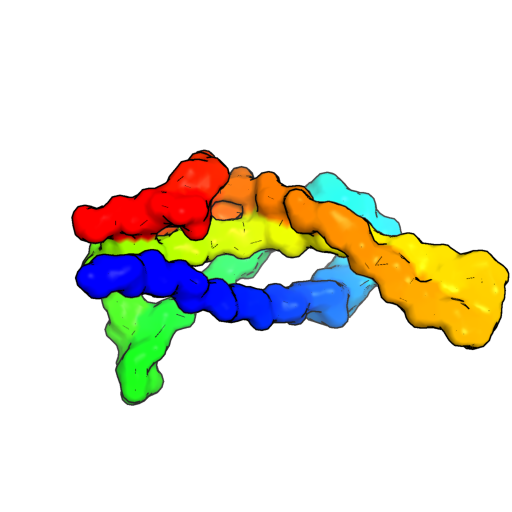RO A 1 103 ? -2.426 -5.063 17.934 1.00 66.06 103 PRO A O 1
ATOM 796 N N . HIS A 1 104 ? -2.281 -2.825 18.049 1.00 62.91 104 HIS A N 1
ATOM 797 C CA . HIS A 1 104 ? -2.736 -2.743 19.434 1.00 62.91 104 HIS A CA 1
ATOM 798 C C . HIS A 1 104 ? -4.245 -3.029 19.511 1.00 62.91 104 HIS A C 1
ATOM 800 O O . HIS A 1 104 ? -5.006 -2.616 18.636 1.00 62.91 104 HIS A O 1
ATOM 806 N N . LYS A 1 105 ? -4.654 -3.783 20.538 1.00 57.06 105 LYS A N 1
ATOM 807 C CA . LYS A 1 105 ? -6.054 -4.161 20.789 1.00 57.06 105 LYS A CA 1
ATOM 808 C C . LYS A 1 105 ? -6.865 -3.026 21.411 1.00 57.06 105 LYS A C 1
ATOM 810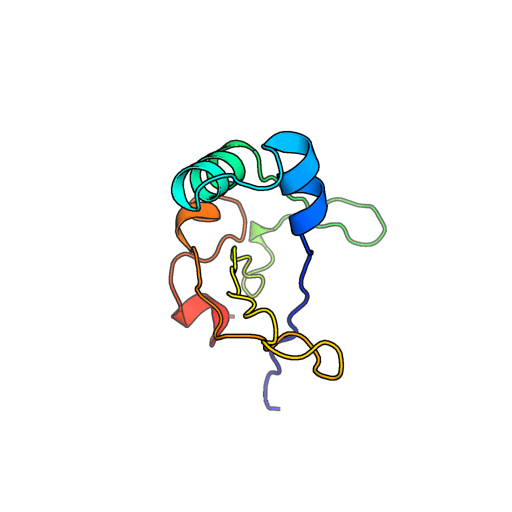 O O . LYS A 1 105 ? -6.285 -2.209 22.157 1.00 57.06 105 LYS A O 1
#

Solvent-accessible surface area (backbone atoms only — not comparable to full-atom values): 6791 Å² total; per-residue (Å²): 132,87,85,78,86,88,83,85,85,83,88,53,64,69,62,46,32,72,75,66,41,89,82,60,53,67,71,58,49,50,52,48,41,43,76,67,68,78,87,82,52,68,56,98,87,38,83,49,68,51,87,75,42,58,57,55,62,40,71,40,72,50,63,55,70,45,76,51,94,47,95,89,53,69,69,44,78,56,67,80,45,77,42,34,76,47,21,46,94,43,90,40,30,23,79,48,77,59,43,76,79,54,46,54,125